Protein AF-A0AAW9EAM7-F1 (afdb_monomer)

pLDDT: mean 96.58, std 3.12, range [80.31, 98.75]

Structure (mmCIF, N/CA/C/O backbone):
data_AF-A0AAW9EAM7-F1
#
_entry.id   AF-A0AAW9EAM7-F1
#
loop_
_atom_site.group_PDB
_atom_site.id
_atom_site.type_symbol
_atom_site.label_atom_id
_atom_site.label_alt_id
_atom_site.label_comp_id
_atom_site.label_asym_id
_atom_site.label_entity_id
_atom_site.label_seq_id
_atom_site.pdbx_PDB_ins_code
_atom_site.Cartn_x
_atom_site.Cartn_y
_atom_site.Cartn_z
_atom_site.occupancy
_atom_site.B_iso_or_equiv
_atom_site.auth_seq_id
_atom_site.auth_comp_id
_atom_site.auth_asym_id
_atom_site.auth_atom_id
_atom_site.pdbx_PDB_model_num
ATOM 1 N N . ALA A 1 1 ? -8.357 7.068 -2.664 1.00 80.31 1 ALA A N 1
ATOM 2 C CA . ALA A 1 1 ? -9.137 6.428 -3.750 1.00 80.31 1 ALA A CA 1
ATOM 3 C C . ALA A 1 1 ? -10.620 6.519 -3.417 1.00 80.31 1 ALA A C 1
ATOM 5 O O . ALA A 1 1 ? -10.948 6.388 -2.244 1.00 80.31 1 ALA A O 1
ATOM 6 N N . SER A 1 2 ? -11.489 6.740 -4.406 1.00 93.06 2 SER A N 1
ATOM 7 C CA . SER A 1 2 ? -12.938 6.910 -4.197 1.00 93.06 2 SER A CA 1
ATOM 8 C C . SER A 1 2 ? -13.737 5.608 -4.185 1.00 93.06 2 SER A C 1
ATOM 10 O O . SER A 1 2 ? -14.881 5.609 -3.746 1.00 93.06 2 SER A O 1
ATOM 12 N N . LEU A 1 3 ? -13.139 4.500 -4.634 1.00 97.12 3 LEU A N 1
ATOM 13 C CA . LEU A 1 3 ? -13.749 3.171 -4.659 1.00 97.12 3 LEU A CA 1
ATOM 14 C C . LEU A 1 3 ? -12.814 2.139 -4.024 1.00 97.12 3 LEU A C 1
ATOM 16 O O . LEU A 1 3 ? -11.597 2.183 -4.232 1.00 97.12 3 LEU A O 1
ATOM 20 N N . PHE A 1 4 ? -13.398 1.185 -3.301 1.00 98.19 4 PHE A N 1
ATOM 21 C CA . PHE A 1 4 ? -12.718 -0.035 -2.874 1.00 98.19 4 PHE A CA 1
ATOM 22 C C . PHE A 1 4 ? -12.595 -1.001 -4.062 1.00 98.19 4 PHE A C 1
ATOM 24 O O . PHE A 1 4 ? -13.527 -1.116 -4.865 1.00 98.19 4 PHE A O 1
ATOM 31 N N . LEU A 1 5 ? -11.421 -1.633 -4.196 1.00 97.88 5 LEU A N 1
ATOM 32 C CA . LEU A 1 5 ? -11.055 -2.525 -5.306 1.00 97.88 5 LEU A CA 1
ATOM 33 C C . LEU A 1 5 ? -11.528 -1.997 -6.680 1.00 97.88 5 LEU A C 1
ATOM 35 O O . LEU A 1 5 ? -12.384 -2.600 -7.322 1.00 97.88 5 LEU A O 1
ATOM 39 N N . PRO A 1 6 ? -11.009 -0.848 -7.157 1.00 97.75 6 PRO A N 1
ATOM 40 C CA . PRO A 1 6 ? -11.561 -0.136 -8.318 1.00 97.75 6 PRO A CA 1
ATOM 41 C C . PRO A 1 6 ? -11.419 -0.877 -9.657 1.00 97.75 6 PRO A C 1
ATOM 43 O O . PRO A 1 6 ? -12.006 -0.453 -10.645 1.00 97.75 6 PRO A O 1
ATOM 46 N N . ARG A 1 7 ? -10.615 -1.945 -9.710 1.00 97.81 7 ARG A N 1
ATOM 47 C CA . ARG A 1 7 ? -10.420 -2.774 -10.910 1.00 97.81 7 ARG A CA 1
ATOM 48 C C . ARG A 1 7 ? -11.400 -3.947 -11.002 1.00 97.81 7 ARG A C 1
ATOM 50 O O . ARG A 1 7 ? -11.447 -4.577 -12.050 1.00 97.81 7 ARG A O 1
ATOM 57 N N . GLU A 1 8 ? -12.144 -4.215 -9.933 1.00 98.00 8 GLU A N 1
ATOM 58 C CA . GLU A 1 8 ? -13.087 -5.332 -9.844 1.00 98.00 8 GLU A CA 1
ATOM 59 C C . GLU A 1 8 ? -14.517 -4.894 -10.191 1.00 98.00 8 GLU A C 1
ATOM 61 O O . GLU A 1 8 ? -14.837 -3.698 -10.213 1.00 98.00 8 GLU A O 1
ATOM 66 N N . GLU A 1 9 ? -15.405 -5.857 -10.431 1.00 98.31 9 GLU A N 1
ATOM 67 C CA . GLU A 1 9 ? -16.844 -5.600 -10.552 1.00 98.31 9 GLU A CA 1
ATOM 68 C C . GLU A 1 9 ? -17.435 -5.110 -9.217 1.00 98.31 9 GLU A C 1
ATOM 70 O O . GLU A 1 9 ? -16.881 -5.350 -8.139 1.00 98.31 9 GLU A O 1
ATOM 75 N N . ARG A 1 10 ? -18.522 -4.328 -9.280 1.00 97.81 10 ARG A N 1
ATOM 76 C CA . ARG A 1 10 ? -19.050 -3.624 -8.096 1.00 97.81 10 ARG A CA 1
ATOM 77 C C . ARG A 1 10 ? -19.658 -4.575 -7.072 1.00 97.81 10 ARG A C 1
ATOM 79 O O . ARG A 1 10 ? -19.357 -4.445 -5.894 1.00 97.81 10 ARG A O 1
ATOM 86 N N . ASP A 1 11 ? -20.428 -5.553 -7.524 1.00 98.12 11 ASP A N 1
ATOM 87 C CA . ASP A 1 11 ? -21.006 -6.598 -6.680 1.00 98.12 11 ASP A CA 1
ATOM 88 C C . ASP A 1 11 ? -19.931 -7.438 -5.968 1.00 98.12 11 ASP A C 1
ATOM 90 O O . ASP A 1 11 ? -20.052 -7.711 -4.774 1.00 98.12 11 ASP A O 1
ATOM 94 N N . ILE A 1 12 ? -18.838 -7.778 -6.659 1.00 98.50 12 ILE A N 1
ATOM 95 C CA . ILE A 1 12 ? -17.694 -8.489 -6.078 1.00 98.50 12 ILE A CA 1
ATOM 96 C C . ILE A 1 12 ? -16.996 -7.630 -5.019 1.00 98.50 12 ILE A C 1
ATOM 98 O O . ILE A 1 12 ? -16.758 -8.094 -3.901 1.00 98.50 12 ILE A O 1
ATOM 102 N N . ALA A 1 13 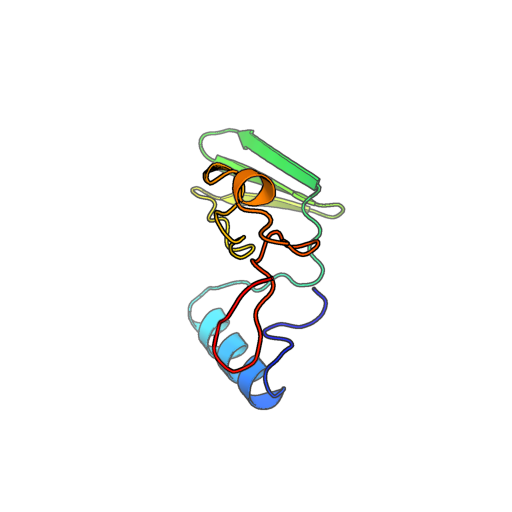? -16.687 -6.371 -5.340 1.00 98.50 13 ALA A N 1
ATOM 103 C CA . ALA A 1 13 ? -16.039 -5.454 -4.405 1.00 98.50 13 ALA A CA 1
ATOM 104 C C . ALA A 1 13 ? -16.893 -5.211 -3.146 1.00 98.50 13 ALA A C 1
ATOM 106 O O . ALA A 1 13 ? -16.353 -5.198 -2.037 1.00 98.50 13 ALA A O 1
ATOM 107 N N . ASP A 1 14 ? -18.210 -5.068 -3.302 1.00 98.44 14 ASP A N 1
ATOM 108 C CA . ASP A 1 14 ? -19.151 -4.840 -2.201 1.00 98.44 14 ASP A CA 1
ATOM 109 C C . ASP A 1 14 ? -19.320 -6.080 -1.314 1.00 98.44 14 ASP A C 1
ATOM 111 O O . ASP A 1 14 ? -19.413 -5.961 -0.086 1.00 98.44 14 ASP A O 1
ATOM 115 N N . 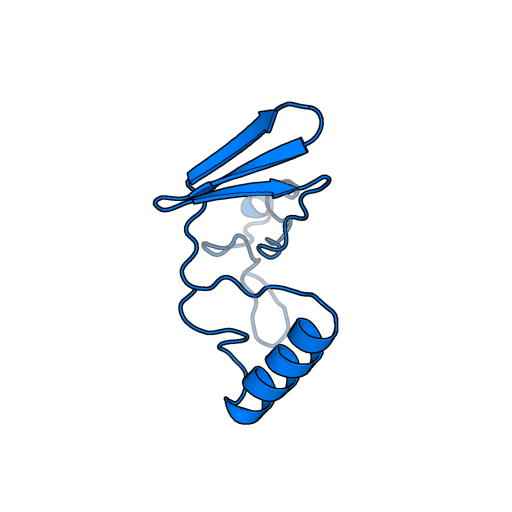ASN A 1 15 ? -19.290 -7.277 -1.907 1.00 98.62 15 ASN A N 1
ATOM 116 C CA . ASN A 1 15 ? -19.324 -8.532 -1.161 1.00 98.62 15 ASN A CA 1
ATOM 117 C C . ASN A 1 15 ? -18.054 -8.697 -0.309 1.00 98.62 15 ASN A C 1
ATOM 119 O O . ASN A 1 15 ? -18.139 -8.899 0.901 1.00 98.62 15 ASN A O 1
ATOM 123 N N . ILE A 1 16 ? -16.871 -8.480 -0.899 1.00 98.62 16 ILE A N 1
ATOM 124 C CA . ILE A 1 16 ? -15.596 -8.510 -0.161 1.00 98.62 16 ILE A CA 1
ATOM 125 C C . ILE A 1 16 ? -15.589 -7.457 0.954 1.00 98.62 16 ILE A C 1
ATOM 127 O O . ILE A 1 16 ? -15.175 -7.749 2.075 1.00 98.62 16 ILE A O 1
ATOM 131 N N . ALA A 1 17 ? -16.063 -6.241 0.673 1.00 98.50 17 ALA A N 1
ATOM 132 C CA . ALA A 1 17 ? -16.137 -5.186 1.675 1.00 98.50 17 ALA A CA 1
ATOM 133 C C . ALA A 1 17 ? -17.052 -5.568 2.847 1.00 98.50 17 ALA A C 1
ATOM 135 O O . ALA A 1 17 ? -16.723 -5.275 3.992 1.00 98.50 17 ALA A O 1
ATOM 136 N N . THR A 1 18 ? -18.179 -6.229 2.578 1.00 98.62 18 THR A N 1
ATOM 137 C CA . THR A 1 18 ? -19.084 -6.737 3.621 1.00 98.62 18 THR A CA 1
ATOM 138 C C . THR A 1 18 ? -18.396 -7.792 4.481 1.00 98.62 18 THR A C 1
ATOM 140 O O . THR A 1 18 ? -18.347 -7.626 5.694 1.00 98.62 18 THR A O 1
ATOM 143 N N . ILE A 1 19 ? -17.758 -8.795 3.867 1.00 98.75 19 ILE A N 1
ATOM 144 C CA . ILE A 1 19 ? -17.027 -9.847 4.595 1.00 98.75 19 ILE A CA 1
ATOM 145 C C . ILE A 1 19 ? -15.955 -9.250 5.520 1.00 98.75 19 ILE A C 1
ATOM 147 O O . ILE A 1 19 ? -15.821 -9.672 6.665 1.00 98.75 19 ILE A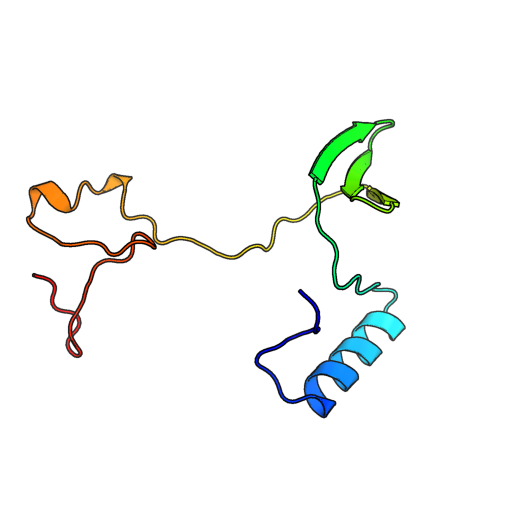 O 1
ATOM 151 N N . LEU A 1 20 ? -15.197 -8.259 5.041 1.00 98.75 20 LEU A N 1
ATOM 152 C CA . LEU A 1 20 ? -14.169 -7.587 5.838 1.00 98.75 20 LEU A CA 1
ATOM 153 C C . LEU A 1 20 ? -14.771 -6.797 7.010 1.00 98.75 20 LEU A C 1
ATOM 155 O O . LEU A 1 20 ? -14.270 -6.892 8.131 1.00 98.75 20 LEU A O 1
ATOM 159 N N . ARG A 1 21 ? -15.863 -6.057 6.780 1.00 98.50 21 ARG A N 1
ATOM 160 C CA . ARG A 1 21 ? -16.553 -5.308 7.842 1.00 98.50 21 ARG A CA 1
ATOM 161 C C . ARG A 1 21 ? -17.145 -6.230 8.904 1.00 98.50 21 ARG A C 1
ATOM 163 O O . ARG A 1 21 ? -17.005 -5.940 10.088 1.00 98.50 21 ARG A O 1
ATOM 170 N N . ASP A 1 22 ? -17.717 -7.363 8.503 1.00 98.69 22 ASP A N 1
ATOM 171 C CA . ASP A 1 22 ? -18.247 -8.377 9.424 1.00 98.69 22 ASP A CA 1
ATOM 172 C C . ASP A 1 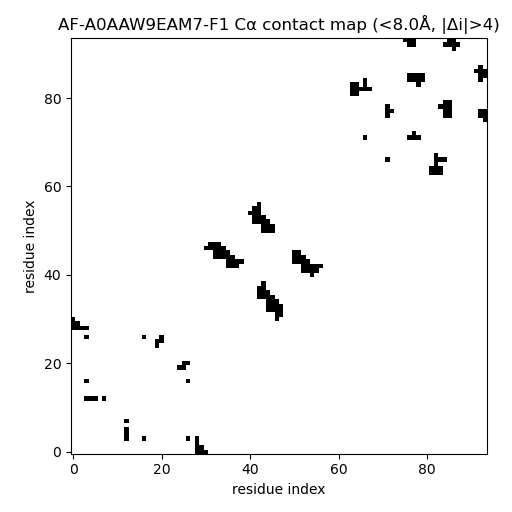22 ? -17.147 -8.989 10.312 1.00 98.69 22 ASP A C 1
ATOM 174 O O . ASP A 1 22 ? -17.420 -9.480 11.407 1.00 98.69 22 ASP A O 1
ATOM 178 N N . GLN A 1 23 ? -15.886 -8.924 9.869 1.00 98.62 23 GLN A N 1
ATOM 179 C CA . GLN A 1 23 ? -14.699 -9.337 10.623 1.00 98.62 23 GLN A CA 1
ATOM 180 C C . GLN A 1 23 ? -14.036 -8.191 11.410 1.00 98.62 23 GLN A C 1
ATOM 182 O O . GLN A 1 23 ? -12.972 -8.390 11.996 1.00 98.62 23 GLN A O 1
ATOM 187 N N . GLY A 1 24 ? -14.651 -7.004 11.452 1.00 98.44 24 GLY A N 1
ATOM 188 C CA . GLY A 1 24 ? -14.163 -5.850 12.213 1.00 98.44 24 GLY A CA 1
ATOM 189 C C . GLY A 1 24 ? -13.134 -4.983 11.482 1.00 98.44 24 GLY A C 1
ATOM 190 O O . GLY A 1 24 ? -12.371 -4.275 12.134 1.00 98.44 24 GLY A O 1
ATOM 191 N N . VAL A 1 25 ? -13.080 -5.037 10.147 1.00 98.50 25 VAL A N 1
ATOM 192 C CA . VAL A 1 25 ? -12.188 -4.193 9.338 1.00 98.50 25 VAL A CA 1
ATOM 193 C C . VAL A 1 25 ? -12.933 -2.974 8.800 1.00 98.50 25 VAL A C 1
ATOM 195 O O . VAL A 1 25 ? -13.860 -3.098 7.998 1.00 98.50 25 VAL A O 1
ATOM 198 N N . ASP A 1 26 ? -12.451 -1.785 9.155 1.00 97.50 26 ASP A N 1
ATOM 199 C CA . ASP A 1 26 ? -12.930 -0.528 8.584 1.00 97.50 26 ASP A CA 1
ATOM 200 C C . ASP A 1 26 ? -12.225 -0.195 7.263 1.00 97.50 26 ASP A C 1
ATOM 202 O O . ASP A 1 26 ? -10.999 -0.250 7.142 1.00 97.50 26 ASP A O 1
ATOM 206 N N . ILE A 1 27 ? -13.010 0.205 6.258 1.00 97.19 27 ILE A N 1
ATOM 207 C CA . ILE A 1 27 ? -12.509 0.627 4.944 1.00 97.19 27 ILE A CA 1
ATOM 208 C C . ILE A 1 27 ? -12.753 2.127 4.786 1.00 97.19 27 ILE A C 1
ATOM 210 O O . ILE A 1 27 ? -13.858 2.559 4.452 1.00 97.19 27 ILE A O 1
ATOM 214 N N . ILE A 1 28 ? -11.703 2.922 4.988 1.00 95.69 28 ILE A N 1
ATOM 215 C CA . ILE A 1 28 ? -11.757 4.381 4.862 1.00 95.69 28 ILE A CA 1
ATOM 216 C C . ILE A 1 28 ? -11.329 4.779 3.444 1.00 95.69 28 ILE A C 1
ATOM 218 O O . ILE A 1 28 ? -10.157 4.695 3.071 1.00 95.69 28 ILE A O 1
ATOM 222 N N . LEU A 1 29 ? -12.297 5.200 2.630 1.00 96.00 29 LEU A N 1
ATOM 223 C CA . LEU A 1 29 ? -12.068 5.720 1.279 1.00 96.00 29 LEU A CA 1
ATOM 224 C C . LEU A 1 29 ? -11.832 7.232 1.308 1.00 96.00 29 LEU A C 1
ATOM 226 O O . LEU A 1 29 ? -12.093 7.898 2.301 1.00 96.00 29 LEU A O 1
ATOM 230 N N . ASN A 1 30 ? -11.316 7.774 0.205 1.00 94.44 30 ASN A N 1
ATOM 231 C CA . ASN A 1 30 ? -10.942 9.188 0.073 1.00 94.44 30 ASN A CA 1
ATOM 232 C C . ASN A 1 30 ? -9.979 9.700 1.164 1.00 94.44 30 ASN A C 1
ATOM 234 O O . ASN A 1 30 ? -9.832 10.903 1.330 1.00 94.44 30 ASN A O 1
ATOM 238 N N . ALA A 1 31 ? -9.273 8.805 1.859 1.00 93.81 31 ALA A N 1
ATOM 239 C CA . ALA A 1 31 ? -8.251 9.184 2.820 1.00 93.81 31 ALA A CA 1
ATOM 240 C C . ALA A 1 31 ? -6.992 9.694 2.102 1.00 93.81 31 ALA A C 1
ATOM 242 O O . ALA A 1 31 ? -6.362 8.956 1.335 1.00 93.81 31 ALA A O 1
ATOM 243 N N . HIS A 1 32 ? -6.622 10.944 2.376 1.00 94.81 32 HIS A N 1
ATOM 244 C CA . HIS A 1 32 ? -5.309 11.496 2.065 1.00 94.81 32 HIS A CA 1
ATOM 245 C C . HIS A 1 32 ? -4.516 11.616 3.369 1.00 94.81 32 HIS A C 1
ATOM 247 O O . HIS A 1 32 ? -4.880 12.387 4.253 1.00 94.81 32 HIS A O 1
ATOM 253 N N . VAL A 1 33 ? -3.475 10.795 3.515 1.00 95.56 33 VAL A N 1
ATOM 254 C CA . VAL A 1 33 ? -2.589 10.835 4.684 1.00 95.56 33 VAL A CA 1
ATOM 255 C C . VAL A 1 33 ? -1.543 11.917 4.460 1.00 95.56 33 VAL A C 1
ATOM 257 O O . VAL A 1 33 ? -0.776 11.844 3.503 1.00 95.56 33 VAL A O 1
ATOM 260 N N . GLU A 1 34 ? -1.493 12.887 5.362 1.00 97.00 34 GLU A N 1
ATOM 261 C CA . GLU A 1 34 ? -0.594 14.040 5.283 1.00 97.00 34 GLU A CA 1
ATOM 262 C C . GLU A 1 34 ? 0.679 13.826 6.100 1.00 97.00 34 GLU A C 1
ATOM 264 O O . GLU A 1 34 ? 1.766 14.269 5.727 1.00 97.00 34 GLU A O 1
ATOM 269 N N . ARG A 1 35 ? 0.552 13.156 7.251 1.00 97.00 35 ARG A N 1
ATOM 270 C CA . ARG A 1 35 ? 1.652 13.000 8.203 1.00 97.00 35 ARG A CA 1
ATOM 271 C C . ARG A 1 35 ? 1.511 11.722 9.015 1.00 97.00 35 ARG A C 1
ATOM 273 O O . ARG A 1 35 ? 0.414 11.313 9.380 1.00 97.00 35 ARG A O 1
ATOM 280 N N . ILE A 1 36 ? 2.649 11.130 9.359 1.00 97.62 36 ILE A N 1
ATOM 281 C CA . ILE A 1 36 ? 2.746 10.013 10.300 1.00 97.62 36 ILE A CA 1
ATOM 282 C C . ILE A 1 36 ? 3.606 10.466 11.482 1.00 97.62 36 ILE A C 1
ATOM 284 O O . ILE A 1 36 ? 4.631 11.123 11.296 1.00 97.62 36 ILE A O 1
ATOM 288 N N . SER A 1 37 ? 3.196 10.144 12.706 1.00 97.56 37 SER A N 1
ATOM 289 C CA . SER A 1 37 ? 4.023 10.315 13.907 1.00 97.56 37 SER A CA 1
ATOM 290 C C . SER A 1 37 ? 3.840 9.176 14.888 1.00 97.56 37 SER A C 1
ATOM 292 O O . SER A 1 37 ? 3.020 8.295 14.679 1.00 97.56 37 SER A O 1
ATOM 294 N N . HIS A 1 38 ? 4.586 9.222 15.983 1.00 97.50 38 HIS A N 1
ATOM 295 C CA . HIS A 1 38 ? 4.464 8.292 17.090 1.00 97.50 38 HIS A CA 1
ATOM 296 C C . HIS A 1 38 ? 4.134 9.063 18.373 1.00 97.50 38 HIS A C 1
ATOM 298 O O . HIS A 1 38 ? 4.777 10.074 18.660 1.00 97.50 38 HIS A O 1
ATOM 304 N N . HIS A 1 39 ? 3.125 8.613 19.115 1.00 95.62 39 HIS A N 1
ATOM 305 C CA . HIS A 1 39 ? 2.687 9.200 20.385 1.00 95.62 39 HIS A CA 1
ATOM 306 C C . HIS A 1 39 ? 2.093 8.100 21.267 1.00 95.62 39 HIS A C 1
ATOM 308 O O . HIS A 1 39 ? 1.354 7.267 20.750 1.00 95.62 39 HIS A O 1
ATOM 314 N N . GLU A 1 40 ? 2.414 8.098 22.566 1.00 93.31 40 GLU A N 1
ATOM 315 C CA . GLU A 1 40 ? 1.873 7.138 23.552 1.00 93.31 40 GLU A CA 1
ATOM 316 C C . GLU A 1 40 ? 1.932 5.664 23.100 1.00 93.31 40 GLU A C 1
ATOM 318 O O . GLU A 1 40 ? 0.972 4.916 23.226 1.00 93.31 40 GLU A O 1
ATOM 323 N N . ASN A 1 41 ? 3.086 5.234 22.574 1.00 96.12 41 ASN A N 1
ATOM 324 C CA . ASN A 1 41 ? 3.333 3.870 22.071 1.00 96.12 41 ASN A CA 1
ATOM 325 C C . ASN A 1 41 ? 2.467 3.438 20.875 1.00 96.12 41 ASN A C 1
ATOM 327 O O . ASN A 1 41 ? 2.414 2.251 20.561 1.00 96.12 41 ASN A O 1
ATOM 331 N N . GLN A 1 42 ? 1.826 4.384 20.188 1.00 98.00 42 GLN A N 1
ATOM 332 C CA . GLN A 1 42 ? 1.041 4.130 18.985 1.00 98.00 42 GLN A CA 1
ATOM 333 C C . GLN A 1 42 ? 1.529 4.976 17.809 1.00 98.00 42 GLN A C 1
ATOM 335 O O . GLN A 1 42 ? 2.036 6.096 17.959 1.00 98.00 42 GLN A O 1
ATOM 340 N N . VAL A 1 43 ? 1.335 4.445 16.605 1.00 98.19 43 VAL A N 1
ATOM 341 C CA . VAL A 1 43 ? 1.489 5.183 15.355 1.00 98.19 43 VAL A CA 1
ATOM 342 C C . VAL A 1 43 ? 0.242 6.032 15.137 1.00 98.19 43 VAL A C 1
ATOM 344 O O . VAL A 1 43 ? -0.883 5.551 15.205 1.00 98.19 43 VAL A O 1
ATOM 347 N N . GLN A 1 44 ? 0.455 7.308 14.854 1.00 98.00 44 GLN A N 1
ATOM 348 C CA . GLN A 1 44 ? -0.577 8.300 14.598 1.00 98.00 44 GLN A CA 1
ATOM 349 C C . GLN A 1 44 ? -0.564 8.647 13.112 1.00 98.00 44 GLN A C 1
ATOM 351 O O . GLN A 1 44 ? 0.428 9.183 12.607 1.00 98.00 44 GLN A O 1
ATOM 356 N N . VAL A 1 45 ? -1.661 8.361 12.423 1.00 97.75 45 VAL A N 1
ATOM 357 C CA . VAL A 1 45 ? -1.874 8.678 11.010 1.00 97.75 45 VAL A CA 1
ATOM 35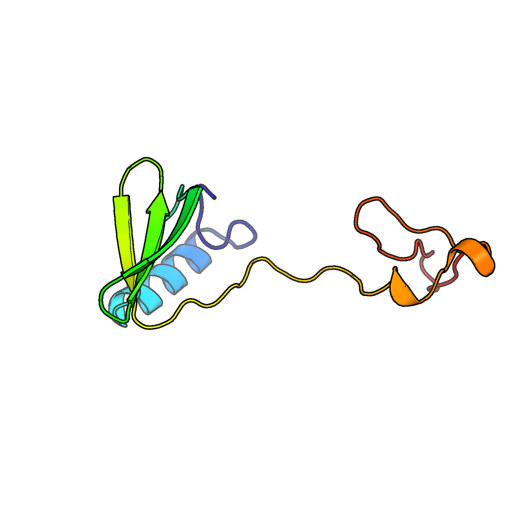8 C C . VAL A 1 45 ? -2.753 9.921 10.928 1.00 97.75 45 VAL A C 1
ATOM 360 O O . VAL A 1 45 ? -3.890 9.910 11.389 1.00 97.75 45 VAL A O 1
ATOM 363 N N . HIS A 1 46 ? -2.217 10.996 10.358 1.00 96.81 46 HIS A N 1
ATOM 364 C CA . HIS A 1 46 ? -2.891 12.288 10.229 1.00 96.81 46 HIS A CA 1
ATOM 365 C C . HIS A 1 46 ? -3.412 12.454 8.808 1.00 96.81 46 HIS A C 1
ATOM 367 O O . HIS A 1 46 ? -2.696 12.185 7.841 1.00 96.81 46 HIS A O 1
ATOM 373 N N . SER A 1 47 ? -4.648 12.915 8.696 1.00 93.88 47 SER A N 1
ATOM 374 C CA . SER A 1 47 ? -5.321 13.264 7.447 1.00 93.88 47 SER A CA 1
ATOM 375 C C . SER A 1 47 ? -6.056 14.590 7.621 1.00 93.88 47 SER A C 1
ATOM 377 O O . SER A 1 47 ? -6.304 14.996 8.758 1.00 93.88 47 SER A O 1
ATOM 379 N N . GLU A 1 48 ? -6.481 15.210 6.517 1.00 88.44 48 GLU A N 1
ATOM 380 C CA . GLU A 1 48 ? -7.196 16.500 6.516 1.00 88.44 48 GLU A CA 1
ATOM 381 C C . GLU A 1 48 ? -8.379 16.570 7.502 1.00 88.44 48 GLU A C 1
ATOM 383 O O . GLU A 1 48 ? -8.750 17.649 7.966 1.00 88.44 48 GLU A O 1
ATOM 388 N N . HIS A 1 49 ? -9.019 15.435 7.804 1.00 83.00 49 HIS A N 1
ATOM 389 C CA . HIS A 1 49 ? -10.266 15.392 8.575 1.00 83.00 49 HIS A CA 1
ATOM 390 C C . HIS A 1 49 ? -10.190 14.554 9.853 1.00 83.00 49 HIS A C 1
ATOM 392 O O . HIS A 1 49 ? -11.161 14.519 10.608 1.00 83.00 49 HIS A O 1
ATOM 398 N N . ALA A 1 50 ? -9.083 13.850 10.097 1.00 88.62 50 ALA A N 1
ATOM 399 C CA . ALA A 1 50 ? -8.994 12.906 11.205 1.00 88.62 50 ALA A CA 1
ATOM 400 C C . ALA A 1 50 ? -7.555 12.542 11.575 1.00 88.62 50 ALA A C 1
ATOM 402 O O . ALA A 1 50 ? -6.644 12.562 10.743 1.00 88.62 50 ALA A O 1
ATOM 403 N N . GLN A 1 51 ? -7.400 12.103 12.823 1.00 93.62 51 GLN A N 1
ATOM 404 C CA . GLN A 1 51 ? -6.221 11.411 13.324 1.00 93.62 51 GLN A CA 1
ATOM 405 C C . GLN A 1 51 ? -6.619 9.992 13.741 1.00 93.62 51 GLN A C 1
ATOM 407 O O . GLN A 1 51 ? -7.572 9.816 14.499 1.00 93.62 51 GLN A O 1
ATOM 412 N N . LEU A 1 52 ? -5.885 8.991 13.256 1.00 96.38 52 LEU A N 1
ATOM 413 C CA . LEU A 1 52 ? -6.086 7.581 13.585 1.00 96.38 52 LEU A CA 1
ATOM 414 C C . LEU A 1 52 ? -4.874 7.046 14.354 1.00 96.38 52 LEU A C 1
ATOM 416 O O . LEU A 1 52 ? -3.749 7.117 13.856 1.00 96.38 52 LEU A O 1
ATOM 420 N N . ALA A 1 53 ? -5.112 6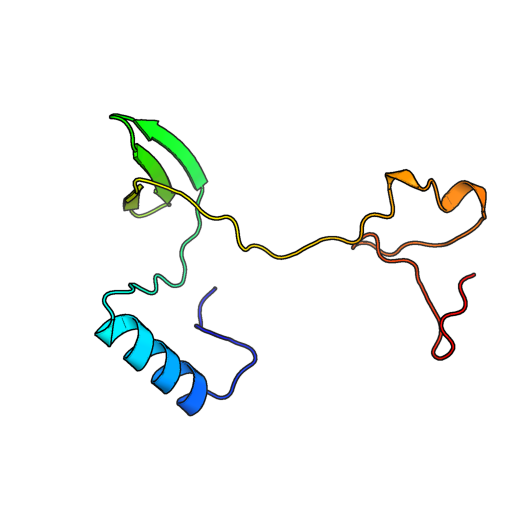.497 15.544 1.00 97.44 53 ALA A N 1
ATOM 421 C CA . ALA A 1 53 ? -4.098 5.840 16.362 1.00 97.44 53 ALA A CA 1
ATOM 422 C C . ALA A 1 53 ? -4.150 4.319 16.156 1.00 97.44 53 ALA A C 1
ATOM 424 O O . ALA A 1 53 ? -5.223 3.724 16.245 1.00 97.44 53 ALA A O 1
ATOM 425 N N . VAL A 1 54 ? -3.004 3.694 15.878 1.00 97.62 54 VAL A N 1
ATOM 426 C CA . VAL A 1 54 ? -2.869 2.241 15.686 1.00 97.62 54 VAL A CA 1
ATOM 427 C C . VAL A 1 54 ? -1.583 1.725 16.322 1.00 97.62 54 VAL A C 1
ATOM 429 O O . VAL A 1 54 ? -0.573 2.425 16.353 1.00 97.62 54 VAL A O 1
ATOM 432 N N . ASP A 1 55 ? -1.580 0.476 16.779 1.00 98.25 55 ASP A N 1
ATOM 433 C CA . ASP A 1 55 ? -0.387 -0.132 17.388 1.00 98.25 55 ASP A CA 1
ATOM 434 C C . ASP A 1 55 ? 0.709 -0.424 16.351 1.00 98.25 55 ASP A C 1
ATOM 436 O O . ASP A 1 55 ? 1.903 -0.363 16.641 1.00 98.25 55 ASP A O 1
ATOM 440 N N . ALA A 1 56 ? 0.307 -0.721 15.115 1.00 97.75 56 ALA A N 1
ATOM 441 C CA . ALA A 1 56 ? 1.207 -0.990 14.004 1.00 97.75 56 ALA A CA 1
ATOM 442 C C . ALA A 1 56 ? 0.641 -0.439 12.692 1.00 97.75 56 ALA A C 1
ATOM 444 O O . ALA A 1 56 ? -0.569 -0.434 12.470 1.00 97.75 56 ALA A O 1
ATOM 445 N N . LEU A 1 57 ? 1.538 -0.015 11.799 1.00 97.62 57 LEU A N 1
ATOM 446 C CA . LEU A 1 57 ? 1.196 0.502 10.477 1.00 97.62 57 LEU A CA 1
ATOM 447 C C . LEU A 1 57 ? 1.874 -0.332 9.384 1.00 97.62 57 LEU A C 1
ATOM 449 O O . LEU A 1 57 ? 3.099 -0.447 9.350 1.00 97.62 57 LEU A O 1
ATOM 453 N N . LEU A 1 58 ? 1.073 -0.873 8.464 1.00 98.31 58 LEU A N 1
ATOM 454 C CA . LEU A 1 58 ? 1.538 -1.593 7.278 1.00 98.31 58 LEU A CA 1
ATOM 455 C C . LEU A 1 58 ? 1.439 -0.699 6.037 1.00 98.31 58 LEU A C 1
ATOM 457 O O . LEU A 1 58 ? 0.374 -0.166 5.734 1.00 98.31 58 LEU A O 1
ATOM 461 N N . ILE A 1 59 ? 2.529 -0.588 5.274 1.00 97.44 59 ILE A N 1
ATOM 462 C CA . ILE A 1 59 ? 2.542 0.133 3.996 1.00 97.44 59 ILE A CA 1
ATOM 463 C C . ILE A 1 59 ? 2.275 -0.843 2.847 1.00 97.44 59 ILE A C 1
ATOM 465 O O . ILE A 1 59 ? 3.066 -1.750 2.596 1.00 97.44 59 ILE A O 1
ATOM 469 N N . ALA A 1 60 ? 1.175 -0.625 2.123 1.00 96.88 60 ALA A N 1
ATOM 470 C CA . ALA A 1 60 ? 0.713 -1.482 1.028 1.00 96.88 60 ALA A CA 1
ATOM 471 C C . ALA A 1 60 ? 0.542 -0.722 -0.309 1.00 96.88 60 ALA A C 1
ATOM 473 O O . ALA A 1 60 ? -0.326 -1.047 -1.115 1.00 96.88 60 ALA A O 1
ATOM 474 N N . SER A 1 61 ? 1.378 0.290 -0.570 1.00 95.62 61 SER A N 1
ATOM 475 C CA . SER A 1 61 ? 1.261 1.194 -1.736 1.00 95.62 61 SER A CA 1
ATOM 476 C C . SER A 1 61 ? 1.811 0.635 -3.062 1.00 95.62 61 SER A C 1
ATOM 478 O O . SER A 1 61 ? 1.932 1.368 -4.043 1.00 95.62 61 SER A O 1
ATOM 480 N N . GLY A 1 62 ? 2.145 -0.658 -3.114 1.00 95.44 62 GLY A N 1
ATOM 481 C CA . GLY A 1 62 ? 2.723 -1.324 -4.285 1.00 95.44 62 GLY A CA 1
ATOM 482 C C . GLY A 1 62 ? 4.254 -1.401 -4.270 1.00 95.44 62 GLY A C 1
ATOM 483 O O . GLY A 1 62 ? 4.909 -1.064 -3.287 1.00 95.44 62 GLY A O 1
ATOM 484 N N . ARG A 1 63 ? 4.831 -1.904 -5.369 1.00 96.31 63 ARG A N 1
ATOM 485 C CA . ARG A 1 63 ? 6.280 -2.096 -5.548 1.00 96.31 63 ARG A CA 1
ATOM 486 C C . ARG A 1 63 ? 6.751 -1.401 -6.817 1.00 96.31 63 ARG A C 1
ATOM 488 O O . ARG A 1 63 ? 6.053 -1.421 -7.828 1.00 96.31 63 ARG A O 1
ATOM 495 N N . GLN A 1 64 ? 7.962 -0.864 -6.772 1.00 96.00 64 GLN A N 1
ATOM 496 C CA . GLN A 1 64 ? 8.668 -0.352 -7.941 1.00 96.00 64 GLN A CA 1
ATOM 497 C C . GLN A 1 64 ? 9.722 -1.376 -8.404 1.00 96.00 64 GLN A C 1
ATOM 499 O O . GLN A 1 64 ? 10.313 -2.052 -7.555 1.00 96.00 64 GLN A O 1
ATOM 504 N N . PRO A 1 65 ? 9.970 -1.523 -9.719 1.00 97.88 65 PRO A N 1
ATOM 505 C CA . PRO A 1 65 ? 11.096 -2.301 -10.229 1.00 97.88 65 PRO A CA 1
ATOM 506 C C . PRO A 1 65 ? 12.438 -1.847 -9.632 1.00 97.88 65 PRO A C 1
ATOM 508 O O . PRO A 1 65 ? 12.730 -0.654 -9.563 1.00 97.88 65 PRO A O 1
ATOM 511 N N . ALA A 1 66 ? 13.268 -2.808 -9.223 1.00 97.88 66 ALA A N 1
ATOM 512 C CA . ALA A 1 66 ? 14.568 -2.564 -8.597 1.00 97.88 66 ALA A CA 1
ATOM 513 C C . ALA A 1 66 ? 15.693 -2.455 -9.645 1.00 97.88 66 ALA A C 1
ATOM 515 O O . ALA A 1 66 ? 16.601 -3.279 -9.684 1.00 97.88 66 ALA A O 1
ATOM 516 N N . THR A 1 67 ? 15.603 -1.472 -10.541 1.00 97.31 67 THR A N 1
ATOM 517 C CA . THR A 1 67 ? 16.542 -1.308 -11.671 1.00 97.31 67 THR A CA 1
ATOM 518 C C . THR A 1 67 ? 17.648 -0.291 -11.408 1.00 97.31 67 THR A C 1
ATOM 520 O O . THR A 1 67 ? 18.715 -0.401 -12.001 1.00 97.31 67 THR A O 1
ATOM 52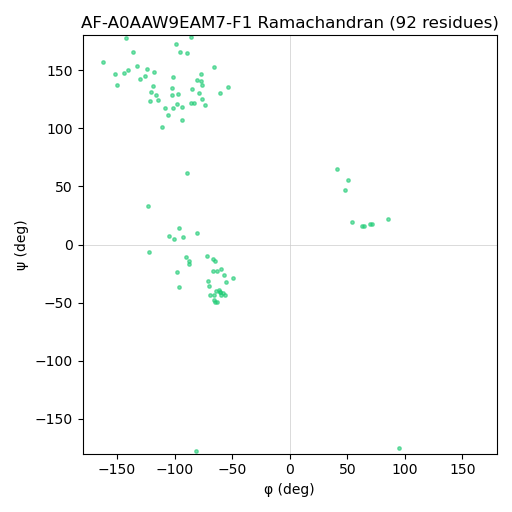3 N N . ALA A 1 68 ? 17.441 0.661 -10.493 1.00 95.12 68 ALA A N 1
ATOM 524 C CA . ALA A 1 68 ? 18.389 1.749 -10.238 1.00 95.12 68 ALA A CA 1
ATOM 525 C C . ALA A 1 68 ? 19.791 1.256 -9.837 1.00 95.12 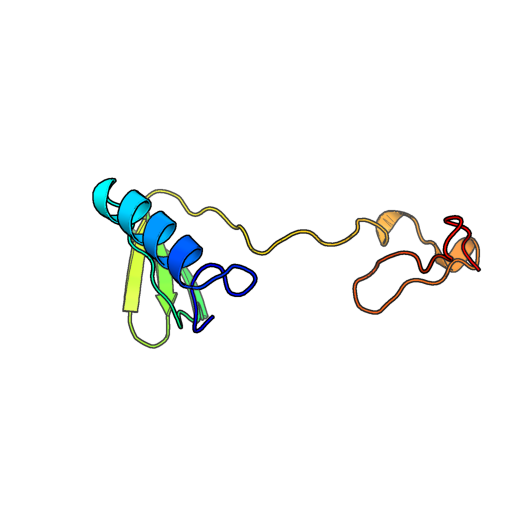68 ALA A C 1
ATOM 527 O O . ALA A 1 68 ? 20.789 1.764 -10.331 1.00 95.12 68 ALA A O 1
ATOM 528 N N . SER A 1 69 ? 19.878 0.225 -8.991 1.00 97.38 69 SER A N 1
ATOM 529 C CA . SER A 1 69 ? 21.159 -0.330 -8.529 1.00 97.38 69 SER A CA 1
ATOM 530 C C . SER A 1 69 ? 21.924 -1.116 -9.598 1.00 97.38 69 SER A C 1
ATOM 532 O O . SER A 1 69 ? 23.059 -1.514 -9.356 1.00 97.38 69 SER A O 1
ATOM 534 N N . LEU A 1 70 ? 21.302 -1.400 -10.746 1.00 97.69 70 LEU A N 1
ATOM 535 C CA . LEU A 1 70 ? 21.937 -2.128 -11.846 1.00 97.69 70 LEU A CA 1
ATOM 536 C C . LEU A 1 70 ? 22.698 -1.206 -12.798 1.00 97.69 70 LEU A C 1
ATOM 538 O O . LEU A 1 70 ? 23.507 -1.705 -13.574 1.00 97.69 70 LEU A O 1
ATOM 542 N N . HIS A 1 71 ? 22.436 0.104 -12.755 1.00 97.19 71 HIS A N 1
ATOM 543 C CA . HIS A 1 71 ? 22.966 1.069 -13.720 1.00 97.19 71 HIS A CA 1
ATOM 544 C C . HIS A 1 71 ? 22.740 0.638 -15.188 1.00 97.19 71 HIS A C 1
ATOM 546 O O . HIS A 1 71 ? 23.707 0.500 -15.946 1.00 97.19 71 HIS A O 1
ATOM 552 N N . PRO A 1 72 ? 21.484 0.358 -15.605 1.00 96.94 72 PRO A N 1
ATOM 553 C CA . PRO A 1 72 ? 21.162 -0.172 -16.936 1.00 96.94 72 PRO A CA 1
ATOM 554 C C . PRO A 1 72 ? 21.662 0.715 -18.087 1.00 96.94 72 PRO A C 1
ATOM 556 O O . PRO A 1 72 ? 21.977 0.212 -19.168 1.00 96.94 72 PRO A O 1
ATOM 559 N N . GLU A 1 73 ? 21.822 2.013 -17.840 1.00 96.62 73 GLU A N 1
ATOM 560 C CA . GLU A 1 73 ? 22.416 2.971 -18.765 1.00 96.62 73 GLU A CA 1
ATOM 561 C C . GLU A 1 73 ? 23.820 2.562 -19.239 1.00 96.62 73 GLU A C 1
ATOM 563 O O . GLU A 1 73 ? 24.157 2.781 -20.402 1.00 96.62 73 GLU A O 1
ATOM 568 N N . ASN A 1 74 ? 24.610 1.883 -18.398 1.00 98.06 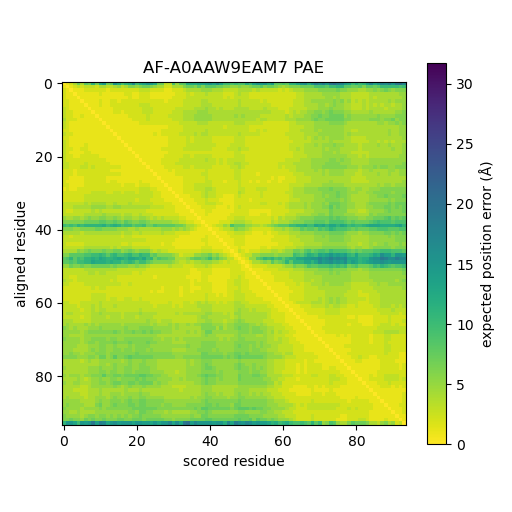74 ASN A N 1
ATOM 569 C CA . ASN A 1 74 ? 25.953 1.415 -18.751 1.00 98.06 74 ASN A CA 1
ATOM 570 C C . ASN A 1 74 ? 25.934 0.322 -19.832 1.00 98.06 74 ASN A C 1
ATOM 572 O O . ASN A 1 74 ? 26.931 0.120 -20.523 1.00 98.06 74 ASN A O 1
ATOM 576 N N . ALA A 1 75 ? 24.809 -0.383 -19.975 1.00 97.31 75 ALA A N 1
ATOM 577 C CA . ALA A 1 75 ? 24.581 -1.396 -21.000 1.00 97.31 75 ALA A CA 1
ATOM 578 C C . ALA A 1 75 ? 23.737 -0.873 -22.179 1.00 97.31 75 ALA A C 1
ATOM 580 O O . ALA A 1 75 ? 23.380 -1.653 -23.056 1.00 97.31 75 ALA A O 1
ATOM 581 N N . GLY A 1 76 ? 23.398 0.424 -22.206 1.00 97.44 76 GLY A N 1
ATOM 582 C CA . GLY A 1 76 ? 22.507 1.004 -23.216 1.00 97.44 76 GLY A CA 1
ATOM 583 C C . GLY A 1 76 ? 21.036 0.591 -23.069 1.00 97.44 76 GLY A C 1
ATOM 584 O O . GLY A 1 76 ? 20.268 0.742 -24.015 1.00 97.44 76 GLY A O 1
ATOM 585 N N . ILE A 1 77 ? 20.635 0.073 -21.903 1.00 98.19 77 ILE A N 1
ATOM 586 C CA . ILE A 1 77 ? 19.288 -0.443 -21.631 1.00 98.19 77 ILE A CA 1
ATOM 587 C C . ILE A 1 77 ? 18.372 0.703 -21.192 1.00 98.19 77 ILE A C 1
ATOM 589 O O . ILE A 1 77 ? 18.619 1.359 -20.178 1.00 98.19 77 ILE A O 1
ATOM 593 N N . ALA A 1 78 ? 17.277 0.918 -21.922 1.00 97.81 78 ALA A N 1
ATOM 594 C CA . ALA A 1 78 ? 16.290 1.939 -21.583 1.00 97.81 78 ALA A CA 1
ATOM 595 C C . ALA A 1 78 ? 15.358 1.520 -20.426 1.00 97.81 78 ALA A C 1
ATOM 597 O O . ALA A 1 78 ? 14.857 0.392 -20.370 1.00 97.81 78 ALA A O 1
ATOM 598 N N . VAL A 1 79 ? 15.047 2.476 -19.545 1.00 97.88 79 VAL A N 1
ATOM 599 C CA . VAL A 1 79 ? 14.012 2.357 -18.505 1.00 97.88 79 VAL A CA 1
ATOM 600 C C . VAL A 1 79 ? 12.907 3.393 -18.716 1.00 97.88 79 VAL A C 1
ATOM 602 O O . VAL A 1 79 ? 13.160 4.485 -19.220 1.00 97.88 79 VAL A O 1
ATOM 605 N N . ASN A 1 80 ? 11.669 3.061 -18.346 1.00 96.69 80 ASN A N 1
ATOM 606 C CA . ASN A 1 80 ? 10.545 4.001 -18.400 1.00 96.69 80 ASN A CA 1
ATOM 607 C C . ASN A 1 80 ? 10.436 4.865 -17.126 1.00 96.69 80 ASN A C 1
ATOM 609 O O . ASN A 1 80 ? 11.172 4.673 -16.162 1.00 96.69 80 ASN A O 1
ATOM 613 N N . GLU A 1 81 ? 9.463 5.781 -17.084 1.00 95.88 81 GLU A N 1
ATOM 614 C CA . GLU A 1 81 ? 9.215 6.690 -15.944 1.00 95.88 81 GLU A CA 1
ATOM 615 C C . GLU A 1 81 ? 8.913 5.970 -14.616 1.00 95.88 81 GLU A C 1
ATOM 617 O O . GLU A 1 81 ? 9.076 6.536 -13.537 1.00 95.88 81 GLU A O 1
ATOM 622 N N . ARG A 1 82 ? 8.478 4.704 -14.677 1.00 95.50 82 ARG A N 1
ATOM 623 C CA . ARG A 1 82 ? 8.249 3.838 -13.510 1.00 95.50 82 ARG A CA 1
ATOM 624 C C . ARG A 1 82 ? 9.443 2.933 -13.205 1.00 95.50 82 ARG A C 1
ATOM 626 O O . ARG A 1 82 ? 9.292 1.984 -12.437 1.00 95.50 82 ARG A O 1
ATOM 633 N N . TRP A 1 83 ? 10.605 3.209 -13.794 1.00 95.88 83 TRP A N 1
ATOM 634 C CA . TRP A 1 83 ? 11.856 2.472 -13.620 1.00 95.88 83 TRP A CA 1
ATOM 635 C C . TRP A 1 83 ? 11.822 1.023 -14.124 1.00 95.88 83 TRP A C 1
ATOM 637 O O . TRP A 1 83 ? 12.702 0.235 -13.792 1.00 95.88 83 TRP A O 1
ATOM 647 N N . ALA A 1 84 ? 10.839 0.632 -14.936 1.00 98.06 84 ALA A N 1
ATOM 648 C CA . ALA A 1 84 ? 10.841 -0.690 -15.560 1.00 98.06 84 ALA A CA 1
ATOM 649 C C . ALA A 1 84 ? 11.750 -0.699 -16.796 1.00 98.06 84 ALA A C 1
ATOM 651 O O . ALA A 1 84 ? 11.726 0.261 -17.566 1.00 98.06 84 ALA A O 1
ATOM 652 N N . ILE A 1 85 ? 12.489 -1.793 -17.016 1.00 98.19 85 ILE A N 1
ATOM 653 C CA . ILE A 1 85 ? 13.183 -2.035 -18.291 1.00 98.19 85 ILE A CA 1
ATOM 654 C C . ILE A 1 85 ? 12.135 -2.102 -19.405 1.00 98.19 85 ILE A C 1
ATOM 656 O O . ILE A 1 85 ? 11.126 -2.802 -19.275 1.00 98.19 85 ILE A O 1
ATOM 660 N N . VAL A 1 86 ? 12.366 -1.360 -20.486 1.00 98.06 86 VAL A N 1
ATOM 661 C CA . VAL A 1 86 ? 11.502 -1.393 -21.669 1.00 98.06 86 VAL A CA 1
ATOM 662 C C . VAL A 1 86 ? 11.788 -2.673 -22.446 1.00 98.06 86 VAL A C 1
ATOM 664 O O . VAL A 1 86 ? 12.932 -2.931 -22.806 1.00 98.06 86 VAL A O 1
ATOM 667 N N . VAL A 1 87 ? 10.750 -3.468 -22.713 1.00 98.19 87 VAL A N 1
ATOM 668 C CA . VAL A 1 87 ? 10.892 -4.736 -23.438 1.00 98.19 87 VAL A CA 1
ATOM 669 C C . VAL A 1 87 ? 9.870 -4.905 -24.556 1.00 98.19 87 VAL A C 1
ATOM 671 O O . VAL A 1 87 ? 8.766 -4.357 -24.500 1.00 98.19 87 VAL A O 1
ATOM 674 N N . ASP A 1 88 ? 10.233 -5.700 -25.562 1.00 97.56 88 ASP A N 1
ATOM 675 C CA . ASP A 1 88 ? 9.318 -6.172 -26.600 1.00 97.56 88 ASP A CA 1
ATOM 676 C C . ASP A 1 88 ? 8.478 -7.388 -26.136 1.00 97.56 88 ASP A C 1
ATOM 678 O O . ASP A 1 88 ? 8.575 -7.873 -25.007 1.00 97.56 88 ASP A O 1
ATOM 682 N N . LYS A 1 89 ? 7.643 -7.931 -27.034 1.00 98.12 89 LYS A N 1
ATOM 683 C CA . LYS A 1 89 ? 6.799 -9.115 -26.757 1.00 98.12 89 LYS A CA 1
ATOM 684 C C . LYS A 1 89 ? 7.591 -10.404 -26.497 1.00 98.12 89 LYS A C 1
ATOM 686 O O . LYS A 1 89 ? 7.009 -11.394 -26.064 1.00 98.12 89 LYS A O 1
ATOM 691 N N . ARG A 1 90 ? 8.883 -10.415 -26.816 1.00 98.12 90 ARG A N 1
ATOM 692 C CA . ARG A 1 90 ? 9.811 -11.533 -26.626 1.00 98.12 90 ARG A CA 1
ATOM 693 C C . ARG A 1 90 ? 10.756 -11.290 -25.446 1.00 98.12 90 ARG A C 1
ATOM 695 O O . ARG A 1 90 ? 11.633 -12.118 -25.226 1.00 98.12 90 ARG A O 1
ATOM 702 N N . LEU A 1 91 ? 10.531 -10.221 -24.673 1.00 98.00 91 LEU A N 1
ATOM 703 C CA . LEU A 1 91 ? 11.330 -9.792 -23.524 1.00 98.00 91 LEU A CA 1
ATOM 704 C C . LEU A 1 91 ? 12.731 -9.259 -23.880 1.00 98.00 91 LEU A C 1
ATOM 706 O O . LEU A 1 91 ? 13.580 -9.162 -22.996 1.00 98.00 91 LEU A O 1
ATOM 710 N N . HIS A 1 92 ? 12.989 -8.894 -25.139 1.00 98.19 92 HIS A N 1
ATOM 711 C CA . HIS A 1 92 ? 14.236 -8.215 -25.504 1.00 98.19 92 HIS A CA 1
ATOM 712 C C . HIS A 1 92 ? 14.193 -6.738 -25.109 1.00 98.19 92 HIS A C 1
ATOM 714 O O . HIS A 1 92 ? 13.139 -6.110 -25.198 1.00 98.19 92 HIS A O 1
ATOM 720 N N . THR A 1 93 ? 15.349 -6.190 -24.734 1.00 97.88 93 THR A N 1
ATOM 721 C CA . THR A 1 93 ? 15.570 -4.753 -24.506 1.00 97.88 93 THR A CA 1
ATOM 722 C C . THR A 1 93 ? 16.218 -4.091 -25.731 1.00 97.88 93 THR A C 1
ATOM 724 O O . THR A 1 93 ? 16.571 -4.787 -26.684 1.00 97.88 93 THR A O 1
ATOM 727 N N . THR A 1 94 ? 16.327 -2.757 -25.699 1.00 84.88 94 THR A N 1
ATOM 728 C CA . THR A 1 94 ? 17.121 -1.931 -26.628 1.00 84.88 94 THR A CA 1
ATOM 729 C C . THR A 1 94 ? 18.534 -2.451 -26.835 1.00 84.88 94 THR A C 1
ATOM 731 O O . THR A 1 94 ? 19.157 -2.821 -25.813 1.00 84.88 94 THR A O 1
#

Solvent-accessible surface area (backbone atoms only — not comparable to full-atom values): 6111 Å² total; per-residue (Å²): 85,91,57,72,61,75,89,53,59,67,71,59,35,52,50,54,51,48,59,40,41,78,72,72,46,86,83,80,64,63,65,55,77,77,48,77,50,76,57,95,88,22,40,34,42,31,34,96,89,50,76,47,79,35,81,73,86,83,89,81,90,76,85,73,58,88,40,78,91,66,49,43,67,83,74,60,38,53,61,48,100,69,42,39,72,50,59,52,100,84,68,47,62,101

InterPro domains:
  IPR023753 FAD/NAD(P)-binding domain [PF07992] (4-94)
  IPR036188 FAD/NAD(P)-binding domain superfamily [G3DSA:3.50.50.60] (4-61)
  IPR036188 FAD/NAD(P)-binding domain superfamily [G3DSA:3.50.50.60] (62-94)
  IPR036188 FAD/NAD(P)-binding domain superfamily [SSF51905] (4-93)

Organism: Klebsiella aerogenes (NCBI:txid548)

Nearest PDB structures (foldseek):
  6kyy-assembly2_C  TM=9.944E-01  e=1.522E-10  Escherichia coli BL21(DE3)
  6kod-assembly2_D  TM=9.911E-01  e=1.522E-10  Escherichia coli BL21(DE3)
  6kgy-assembly1_A  TM=9.840E-01  e=2.502E-10  Escherichia coli BL21(DE3)
  1zx9-assembly1_A-2  TM=9.131E-01  e=2.948E-05  Pseudomonas aeruginosa
  4k7z-assembly1_A-2  TM=9.180E-01  e=4.845E-05  Pseudomonas aeruginosa

Sequence (94 aa):
ASLFLPREERDIADNIATILRDQGVDIILNAHVERISHHENQVQVHSEHAQLAVDALLIASGRQPATASLHPENAGIAVNERWAIVVDKRLHTT

Radius of gyration: 19.81 Å; Cα contacts (8 Å, |Δi|>4): 98; chains: 1; bounding box: 47×28×50 Å

Mean predicted aligned error: 3.81 Å

Foldseek 3Di:
DAAAPVVDDPVVRVVVVVVCVVVVDDDDPPWDFDDWDDDPCWIWTDTPPDIDTHNDDDDDPDDADPQPVVPCVVVVFDADPSRHTDADPVRDTD

Secondary structure (DSSP, 8-state):
--SSSTTS-HHHHHHHHHHHHHTT-----S--EEEEEEETTEEEEEETTEEEEES-----S------GGG-GGGGT--B-TTSPBP--TTS---